Protein AF-A0A534WI20-F1 (afdb_monomer)

Sequence (52 aa):
FGQPIIAGTGIEARIVTERYRAGESVAELAQDYRLDTGQIEDAIRC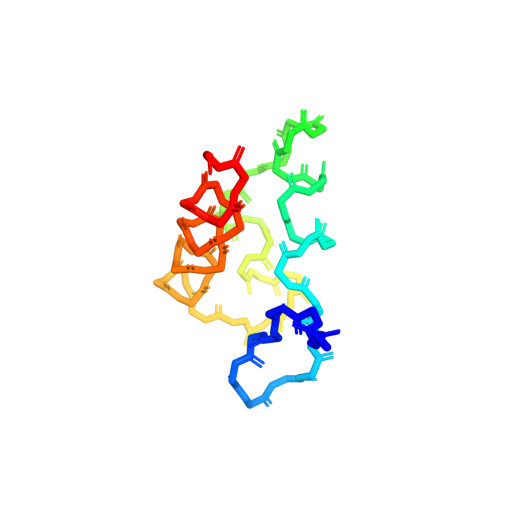ETSEAA

pLDDT: mean 84.97, std 11.75, range [44.56, 93.94]

Nearest PDB structures (foldseek):
  5af3-assembly1_B  TM=8.268E-01  e=2.826E-02  Mycobacterium tuberculosis H37Rv
  5af3-assembly1_A  TM=8.264E-01  e=6.226E-02  Mycobacterium tuberculosis H37Rv
  2x48-assembly1_A  TM=9.076E-01  e=6.237E-01  Sulfolobus islandicus rod-shaped virus 1
  5hev-assembly1_A  TM=7.150E-01  e=3.029E+00  Enterococcus faecium SD3B-2
  3qp6-assembly1_A-2  TM=7.025E-01  e=3.235E+00  Chromobacterium violaceum

Solvent-accessible surface area (backbone atoms only — not comparable to full-atom values): 3086 Å² total; per-residue (Å²): 139,78,81,62,52,39,87,95,73,74,46,47,16,60,61,57,37,52,44,41,74,73,68,49,51,61,68,54,53,12,60,75,69,72,45,55,51,67,56,48,51,49,24,39,48,51,50,58,61,71,72,108

Secondary structure (DSSP, 8-state):
-PPPB-TTT--BHHHHHHHHHTT--HHHHHHHHT--HHHHHHHHHHHHHHT-

Radius of gyration: 10.02 Å; Cα contacts (8 Å, |Δi|>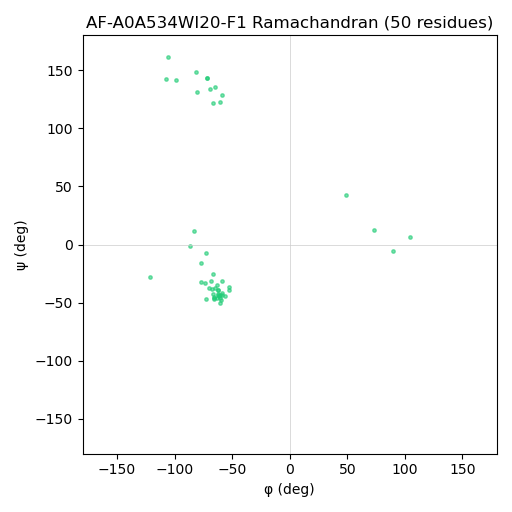4): 55; chains: 1; bounding box: 28×17×24 Å

Mean predicted aligned error: 4.52 Å

Foldseek 3Di:
DDADAQPPQRHGLVVLLVVVVVVDDLVRSCVVSVHDSVSNVVSNVVVVVVVD

Structure (mmCIF, N/CA/C/O backbone):
data_AF-A0A534WI20-F1
#
_entry.id   AF-A0A534WI20-F1
#
loop_
_atom_site.group_PDB
_atom_site.id
_atom_site.type_symbol
_atom_site.label_atom_id
_atom_site.label_alt_id
_atom_site.label_comp_id
_atom_site.label_asym_id
_atom_site.label_entity_id
_atom_site.label_seq_id
_atom_site.pdbx_PDB_ins_code
_atom_site.Cartn_x
_atom_site.Cartn_y
_atom_site.Cartn_z
_atom_site.occupancy
_atom_site.B_iso_or_equiv
_atom_site.auth_seq_id
_atom_site.auth_comp_id
_atom_site.auth_asym_id
_atom_site.auth_atom_id
_atom_site.pdbx_PDB_model_num
ATOM 1 N N . PHE A 1 1 ? 11.526 -1.935 -18.433 1.00 44.56 1 PHE A N 1
ATOM 2 C CA . PHE A 1 1 ? 11.306 -2.103 -16.988 1.00 44.56 1 PHE A CA 1
ATOM 3 C C . PHE A 1 1 ? 10.088 -1.276 -16.633 1.00 44.56 1 PHE A C 1
ATOM 5 O O . PHE A 1 1 ? 10.100 -0.083 -16.905 1.00 44.56 1 PHE A O 1
ATOM 12 N N . GLY A 1 2 ? 8.998 -1.935 -16.243 1.00 58.88 2 GLY A N 1
ATOM 13 C CA . GLY A 1 2 ? 7.723 -1.285 -15.932 1.00 58.88 2 GLY A CA 1
ATOM 14 C C . GLY A 1 2 ? 7.601 -1.113 -14.427 1.00 58.88 2 GLY A C 1
ATOM 15 O O . GLY A 1 2 ? 8.042 -1.987 -13.690 1.00 58.88 2 GLY A O 1
ATOM 16 N N . GLN A 1 3 ? 7.047 0.010 -13.986 1.00 69.44 3 GLN A N 1
ATOM 17 C CA . GLN A 1 3 ? 6.789 0.243 -12.568 1.00 69.44 3 GLN A CA 1
ATOM 18 C C . GLN A 1 3 ? 5.740 -0.766 -12.069 1.00 69.44 3 GLN A C 1
ATOM 20 O O . GLN A 1 3 ? 4.749 -0.995 -12.774 1.00 69.44 3 GLN A O 1
ATOM 25 N N . PRO A 1 4 ? 5.933 -1.384 -10.892 1.00 79.06 4 PRO A N 1
ATOM 26 C CA . PRO A 1 4 ? 4.945 -2.285 -10.320 1.00 79.06 4 PRO A CA 1
ATOM 27 C C . PRO A 1 4 ? 3.635 -1.526 -10.083 1.00 79.06 4 PRO A C 1
ATOM 29 O O . PRO A 1 4 ? 3.594 -0.502 -9.400 1.00 79.06 4 PRO A O 1
ATOM 32 N N . ILE A 1 5 ? 2.554 -2.027 -10.680 1.00 86.94 5 ILE A N 1
ATOM 33 C CA . ILE A 1 5 ? 1.199 -1.500 -10.513 1.00 86.94 5 ILE A CA 1
ATOM 34 C C . ILE A 1 5 ? 0.374 -2.455 -9.659 1.00 86.94 5 ILE A C 1
ATOM 36 O O . ILE A 1 5 ? 0.475 -3.676 -9.788 1.00 86.94 5 ILE A O 1
ATOM 40 N N . ILE A 1 6 ? -0.482 -1.898 -8.810 1.00 85.19 6 ILE A N 1
ATOM 41 C CA . ILE A 1 6 ? -1.452 -2.668 -8.044 1.00 85.19 6 ILE A CA 1
ATOM 42 C C . ILE A 1 6 ? -2.458 -3.270 -9.024 1.00 85.19 6 ILE A C 1
ATOM 44 O O . ILE A 1 6 ? -3.125 -2.570 -9.798 1.00 85.19 6 ILE A O 1
ATOM 48 N N . ALA A 1 7 ? -2.550 -4.598 -8.997 1.00 80.00 7 ALA A N 1
ATOM 49 C CA . ALA A 1 7 ? -3.435 -5.344 -9.872 1.00 80.00 7 ALA A CA 1
ATOM 50 C C . ALA A 1 7 ? -4.894 -4.905 -9.667 1.00 80.00 7 ALA A C 1
ATOM 52 O O . ALA A 1 7 ? -5.400 -4.878 -8.546 1.00 80.00 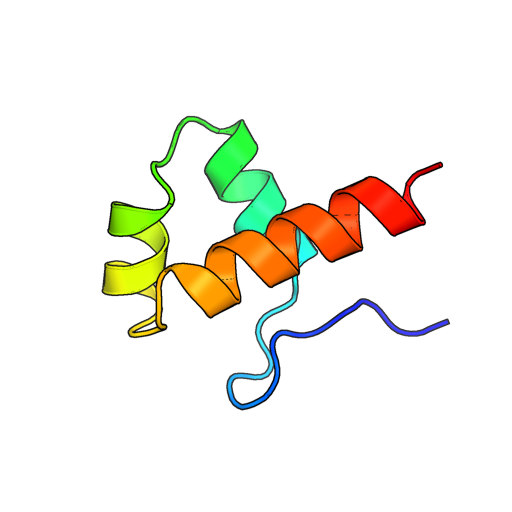7 ALA A O 1
ATOM 53 N N .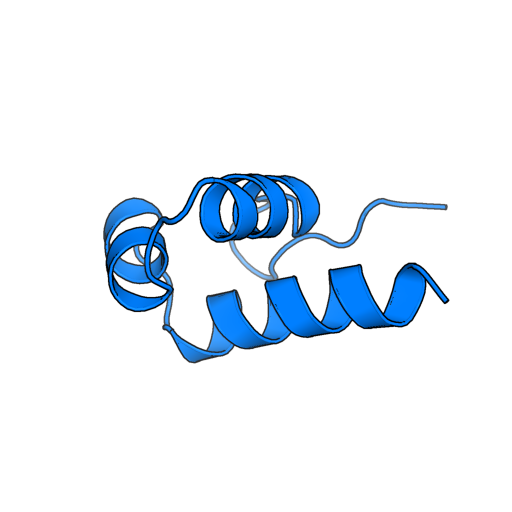 GLY A 1 8 ? -5.570 -4.566 -10.766 1.00 80.00 8 GLY A N 1
ATOM 54 C CA . GLY A 1 8 ? -6.983 -4.184 -10.758 1.00 80.00 8 GLY A CA 1
ATOM 55 C C . GLY A 1 8 ? -7.272 -2.694 -10.553 1.00 80.00 8 GLY A C 1
ATOM 56 O O . GLY A 1 8 ? -8.426 -2.306 -10.701 1.00 80.00 8 GLY A O 1
ATOM 57 N N . THR A 1 9 ? -6.268 -1.850 -10.285 1.00 82.38 9 THR A N 1
ATOM 58 C CA . THR A 1 9 ? -6.471 -0.389 -10.159 1.00 82.38 9 THR A CA 1
ATOM 59 C C . THR A 1 9 ? -5.652 0.444 -11.130 1.00 82.38 9 THR A C 1
ATOM 61 O O . THR A 1 9 ? -6.076 1.541 -11.485 1.00 82.38 9 THR A O 1
ATOM 64 N N . GLY A 1 10 ? -4.486 -0.053 -11.556 1.00 84.88 10 GLY A N 1
ATOM 65 C CA . GLY A 1 10 ? -3.535 0.738 -12.342 1.00 84.88 10 GLY A CA 1
ATOM 66 C C . GLY A 1 10 ? -2.798 1.800 -11.519 1.00 84.88 10 GLY A C 1
ATOM 67 O O . GLY A 1 10 ? -2.153 2.671 -12.093 1.00 84.88 10 GLY A O 1
ATOM 68 N N . ILE A 1 11 ? -2.891 1.741 -10.186 1.00 86.62 11 ILE A N 1
ATOM 69 C CA . ILE A 1 11 ? -2.144 2.619 -9.281 1.00 86.62 11 ILE A CA 1
ATOM 70 C C . ILE A 1 11 ? -0.728 2.070 -9.139 1.00 86.62 11 ILE A C 1
ATOM 72 O O . ILE A 1 11 ? -0.546 0.885 -8.871 1.00 86.62 11 ILE A O 1
ATOM 76 N N . GLU A 1 12 ? 0.279 2.923 -9.287 1.00 90.19 12 GLU A N 1
ATOM 77 C CA . GLU A 1 12 ? 1.672 2.531 -9.074 1.00 90.19 12 GLU A CA 1
ATOM 78 C C . GLU A 1 12 ? 1.950 2.259 -7.590 1.00 90.19 12 GLU A C 1
ATOM 80 O O . GLU A 1 12 ? 1.612 3.067 -6.719 1.00 90.19 12 GLU A O 1
ATOM 85 N N . ALA A 1 13 ? 2.627 1.146 -7.301 1.00 88.81 13 ALA A N 1
ATOM 86 C CA . ALA A 1 13 ? 3.033 0.773 -5.947 1.00 88.81 13 ALA A CA 1
ATOM 87 C C . ALA A 1 13 ? 3.931 1.840 -5.300 1.00 88.81 13 ALA A C 1
ATOM 89 O O . ALA A 1 13 ? 3.840 2.093 -4.094 1.00 88.81 13 ALA A O 1
ATOM 90 N N . ARG A 1 14 ? 4.719 2.546 -6.116 1.00 88.56 14 ARG A N 1
ATOM 91 C CA . ARG A 1 14 ? 5.494 3.715 -5.709 1.00 88.56 14 ARG A CA 1
ATOM 92 C C . ARG A 1 14 ? 4.640 4.819 -5.083 1.00 88.56 14 ARG A C 1
ATOM 94 O O . ARG A 1 14 ? 5.031 5.344 -4.047 1.00 88.56 14 ARG A O 1
ATOM 101 N N . ILE A 1 15 ? 3.481 5.158 -5.658 1.00 90.38 15 ILE A N 1
ATOM 102 C CA . ILE A 1 15 ? 2.609 6.228 -5.133 1.00 90.38 15 ILE A CA 1
ATOM 103 C C . ILE A 1 15 ? 2.116 5.858 -3.732 1.00 90.38 15 ILE A C 1
ATOM 105 O O . ILE A 1 15 ? 2.170 6.669 -2.809 1.00 90.38 15 ILE A O 1
ATOM 109 N N . VAL A 1 16 ? 1.671 4.613 -3.563 1.00 90.38 16 VAL A N 1
ATOM 110 C CA . VAL A 1 16 ? 1.221 4.088 -2.268 1.00 90.38 16 VAL A CA 1
ATOM 111 C C . VAL A 1 16 ? 2.363 4.087 -1.252 1.00 90.38 16 VAL A C 1
ATOM 113 O O . VAL A 1 16 ? 2.184 4.515 -0.114 1.00 90.38 16 VAL A O 1
ATOM 116 N N . THR A 1 17 ? 3.559 3.683 -1.677 1.00 89.88 17 THR A N 1
ATOM 117 C CA . THR A 1 17 ? 4.755 3.651 -0.827 1.00 89.88 17 THR A CA 1
ATOM 118 C C . THR A 1 17 ? 5.234 5.051 -0.438 1.00 89.88 17 THR A C 1
ATOM 120 O O . THR A 1 17 ? 5.638 5.260 0.703 1.00 89.88 17 THR A O 1
ATOM 123 N N . GLU A 1 18 ? 5.174 6.032 -1.343 1.00 91.75 18 GLU A N 1
ATOM 124 C CA . GLU A 1 18 ? 5.485 7.438 -1.052 1.00 91.75 18 GLU A CA 1
ATOM 125 C C . GLU A 1 18 ? 4.534 8.009 0.005 1.00 91.75 18 GLU A C 1
ATOM 127 O O . GLU A 1 18 ? 4.994 8.635 0.960 1.00 91.75 18 GLU A O 1
ATO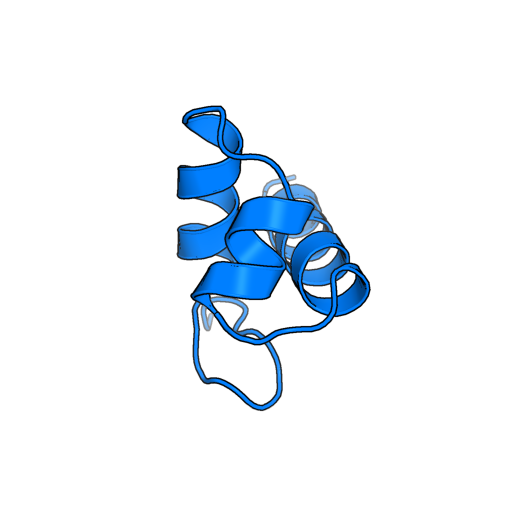M 132 N N . ARG A 1 19 ? 3.229 7.737 -0.109 1.00 92.44 19 ARG A N 1
ATOM 133 C CA . ARG A 1 19 ? 2.236 8.170 0.886 1.00 92.44 19 ARG A CA 1
ATOM 134 C C . ARG A 1 19 ? 2.419 7.482 2.236 1.00 92.44 19 ARG A C 1
ATOM 136 O O . ARG A 1 19 ? 2.417 8.143 3.270 1.00 92.44 19 ARG A O 1
ATOM 143 N N . TYR A 1 20 ? 2.689 6.177 2.231 1.00 91.44 20 TYR A N 1
ATOM 144 C CA . TYR A 1 20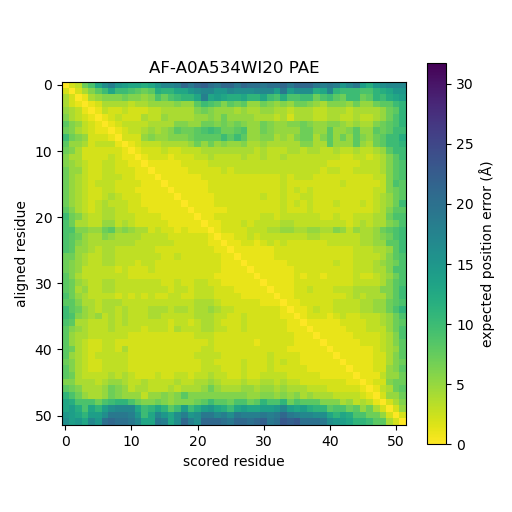 ? 3.030 5.441 3.448 1.00 91.44 20 TYR A CA 1
ATOM 145 C C . TYR A 1 20 ? 4.279 6.024 4.133 1.00 91.44 20 TYR A C 1
ATOM 147 O O . TYR A 1 20 ? 4.292 6.254 5.340 1.00 91.44 20 TYR A O 1
ATOM 155 N N . ARG A 1 21 ? 5.322 6.364 3.360 1.00 89.19 21 ARG A N 1
ATOM 156 C CA . ARG A 1 21 ? 6.531 7.037 3.872 1.00 89.19 21 ARG A CA 1
ATOM 157 C C . ARG A 1 21 ? 6.273 8.458 4.374 1.00 89.19 21 ARG A C 1
ATOM 159 O O . ARG A 1 21 ? 7.025 8.928 5.224 1.00 89.19 21 ARG A O 1
ATOM 166 N N . ALA A 1 22 ? 5.233 9.130 3.882 1.00 92.94 22 ALA A N 1
ATOM 167 C CA . ALA A 1 22 ? 4.791 10.425 4.394 1.00 92.94 22 ALA A CA 1
ATOM 168 C C . ALA A 1 22 ? 4.092 10.323 5.766 1.00 92.94 22 ALA A C 1
ATOM 170 O O . ALA A 1 22 ? 3.844 11.352 6.393 1.00 92.94 22 ALA A O 1
ATOM 171 N N . GLY A 1 23 ? 3.829 9.104 6.252 1.00 93.12 23 GLY A N 1
ATOM 172 C CA . GLY A 1 23 ? 3.216 8.836 7.551 1.00 93.12 23 GLY A CA 1
ATOM 173 C C . GLY A 1 23 ? 1.747 8.423 7.479 1.00 93.12 23 GLY A C 1
ATOM 174 O O . GLY A 1 23 ? 1.122 8.298 8.529 1.00 93.12 23 GLY A O 1
ATOM 175 N N . GLU A 1 24 ? 1.193 8.209 6.281 1.00 93.25 24 GLU A N 1
ATOM 176 C CA . GLU A 1 24 ? -0.160 7.666 6.140 1.00 93.25 24 GLU A CA 1
ATOM 177 C C . GLU A 1 24 ? -0.215 6.183 6.511 1.00 93.25 24 GLU A C 1
ATOM 179 O O . GLU A 1 24 ? 0.691 5.400 6.204 1.00 93.25 24 GLU A O 1
ATOM 184 N N . SER A 1 25 ? -1.312 5.775 7.145 1.00 93.56 25 SER A N 1
ATOM 185 C CA . SER A 1 25 ? -1.506 4.383 7.541 1.00 93.56 25 SER A CA 1
ATOM 186 C C . SER A 1 25 ? -2.000 3.531 6.370 1.00 93.56 25 SER A C 1
ATOM 188 O O . SER A 1 25 ? -2.804 3.971 5.551 1.00 93.56 25 SER A O 1
ATOM 190 N N . VAL A 1 26 ? -1.619 2.249 6.342 1.00 92.06 26 VAL A N 1
ATOM 191 C CA . VAL A 1 26 ? -2.102 1.268 5.343 1.00 92.06 26 VAL A CA 1
ATOM 192 C C . VAL A 1 26 ? -3.636 1.233 5.276 1.00 92.06 26 VAL A C 1
ATOM 194 O O . VAL A 1 26 ? -4.204 1.162 4.192 1.00 92.06 26 VAL A O 1
ATOM 197 N N . ALA A 1 27 ? -4.314 1.327 6.424 1.00 92.81 27 ALA A N 1
ATOM 198 C CA . ALA A 1 27 ? -5.776 1.326 6.504 1.00 92.81 27 ALA A CA 1
ATOM 199 C C . ALA A 1 27 ? -6.431 2.589 5.912 1.00 92.81 27 ALA A C 1
ATOM 201 O O . ALA A 1 27 ? -7.541 2.508 5.383 1.00 92.81 27 ALA A O 1
ATOM 202 N N . GLU A 1 28 ? -5.760 3.740 5.998 1.00 93.94 28 GLU A N 1
ATOM 203 C CA . GLU A 1 28 ? -6.218 4.994 5.386 1.00 93.94 28 GLU A CA 1
ATOM 204 C C . GLU A 1 28 ? -6.046 4.915 3.869 1.00 93.94 28 GLU A C 1
ATOM 206 O O . GLU A 1 28 ? -7.006 5.117 3.133 1.00 93.94 28 GLU A O 1
ATOM 211 N N . LEU A 1 29 ? -4.875 4.465 3.407 1.00 91.94 29 LEU A N 1
ATOM 212 C CA . LEU A 1 29 ? -4.596 4.242 1.986 1.00 91.94 29 LEU A CA 1
ATOM 213 C C . LEU A 1 29 ? -5.568 3.230 1.361 1.00 91.94 29 LEU A C 1
ATOM 215 O O . LEU A 1 29 ? -6.069 3.440 0.258 1.00 91.94 29 LEU A O 1
ATOM 219 N N . ALA A 1 30 ? -5.872 2.144 2.070 1.00 92.12 30 ALA A N 1
ATOM 220 C CA . ALA A 1 30 ? -6.845 1.147 1.636 1.00 92.12 30 ALA A CA 1
ATOM 221 C C . ALA A 1 30 ? -8.245 1.759 1.462 1.00 92.12 30 ALA A C 1
ATOM 223 O O . ALA A 1 30 ? -8.904 1.516 0.453 1.00 92.12 30 ALA A O 1
ATOM 224 N N . GLN A 1 31 ? -8.686 2.610 2.393 1.00 92.50 31 GLN A N 1
ATOM 225 C CA . GLN A 1 31 ? -9.961 3.322 2.263 1.00 92.50 31 GLN A CA 1
ATOM 226 C C . GLN A 1 31 ? -9.962 4.326 1.108 1.00 92.50 31 GLN A C 1
ATOM 228 O O . GLN A 1 31 ? -10.904 4.328 0.312 1.00 92.50 31 GLN A O 1
ATOM 233 N N . ASP A 1 32 ? -8.908 5.128 0.980 1.00 91.44 32 ASP A N 1
ATOM 234 C CA . ASP A 1 32 ? -8.777 6.159 -0.051 1.00 91.44 32 ASP A CA 1
ATOM 235 C C . ASP A 1 32 ? -8.813 5.569 -1.460 1.00 91.44 32 ASP A C 1
ATOM 237 O O . ASP A 1 32 ? -9.541 6.043 -2.338 1.00 91.44 32 ASP A O 1
ATOM 241 N N . TYR A 1 33 ? -8.067 4.486 -1.668 1.00 88.94 33 TYR A N 1
ATOM 242 C CA . TYR A 1 33 ? -8.014 3.794 -2.951 1.00 88.94 33 TYR A CA 1
ATOM 243 C C . TYR A 1 33 ? -9.121 2.747 -3.121 1.00 88.94 33 TYR A C 1
ATOM 245 O O . TYR A 1 33 ? -9.222 2.144 -4.190 1.00 88.94 33 TYR A O 1
ATOM 253 N N . ARG A 1 34 ? -9.975 2.553 -2.103 1.00 90.50 34 ARG A N 1
ATOM 254 C CA . ARG A 1 34 ? -10.987 1.482 -2.023 1.00 90.50 34 ARG A CA 1
ATOM 255 C C . ARG A 1 34 ? -10.403 0.107 -2.350 1.00 90.50 34 ARG A C 1
ATOM 257 O O . ARG A 1 34 ? -10.996 -0.681 -3.086 1.00 90.50 34 ARG A O 1
ATOM 264 N N . LEU A 1 35 ? -9.215 -0.136 -1.818 1.00 89.06 35 LEU A N 1
ATOM 265 C CA . LEU A 1 35 ? -8.461 -1.367 -1.957 1.00 89.06 35 LEU A CA 1
ATOM 266 C C . LEU A 1 35 ? -8.511 -2.170 -0.668 1.00 89.06 35 LEU A C 1
ATOM 268 O O . LEU A 1 35 ? -8.777 -1.636 0.407 1.00 89.06 35 LEU A O 1
ATOM 272 N N . ASP A 1 36 ? -8.207 -3.458 -0.776 1.00 91.44 36 ASP A N 1
ATOM 273 C CA . ASP A 1 36 ? -7.945 -4.250 0.415 1.00 91.44 36 ASP A CA 1
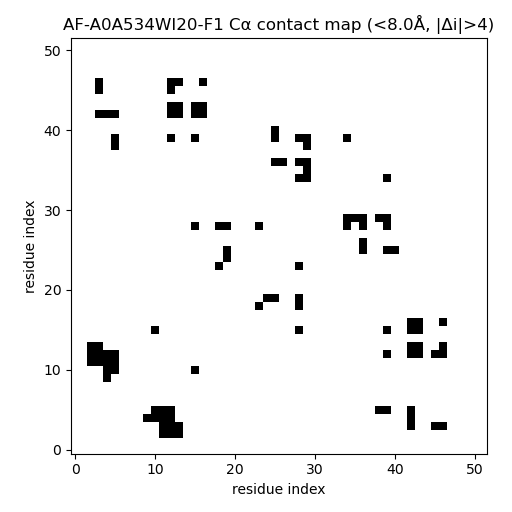ATOM 274 C C . ASP A 1 36 ? -6.596 -3.849 1.029 1.00 91.44 36 ASP A C 1
ATOM 276 O O . ASP A 1 36 ? -5.623 -3.579 0.316 1.00 91.44 36 ASP A O 1
ATOM 280 N N . THR A 1 37 ? -6.516 -3.850 2.358 1.00 91.25 37 THR A N 1
ATOM 281 C CA . THR A 1 37 ? -5.257 -3.634 3.084 1.00 91.25 37 THR A CA 1
ATOM 282 C C . THR A 1 37 ? -4.155 -4.579 2.613 1.00 91.25 37 THR A C 1
ATOM 284 O O . THR A 1 37 ? -3.021 -4.137 2.462 1.00 91.25 37 THR A O 1
ATOM 287 N N . GLY A 1 38 ? -4.479 -5.829 2.267 1.00 90.88 38 GLY A N 1
ATOM 288 C CA . GLY A 1 38 ? -3.516 -6.781 1.723 1.00 90.88 38 GLY A CA 1
ATOM 289 C C . GLY A 1 38 ? -2.934 -6.344 0.377 1.00 90.88 38 GLY A C 1
ATOM 290 O O . GLY A 1 38 ? -1.749 -6.549 0.137 1.00 90.88 38 GLY A O 1
ATOM 291 N N . GLN A 1 39 ? -3.716 -5.672 -0.479 1.00 90.25 39 GLN A N 1
ATOM 292 C CA . GLN A 1 39 ? -3.206 -5.124 -1.744 1.00 90.25 39 GLN A CA 1
ATOM 293 C C . GLN A 1 39 ? -2.258 -3.944 -1.513 1.00 90.25 39 GLN A C 1
ATOM 295 O O . GLN A 1 39 ? -1.266 -3.810 -2.227 1.00 90.25 39 GLN A O 1
ATOM 300 N N . ILE A 1 40 ? -2.546 -3.101 -0.517 1.00 91.81 40 ILE A N 1
ATOM 301 C CA . ILE A 1 40 ? -1.661 -2.000 -0.115 1.00 91.81 40 ILE A CA 1
ATOM 302 C C . ILE A 1 40 ? -0.354 -2.552 0.469 1.00 91.81 40 ILE A C 1
ATOM 304 O O . ILE A 1 40 ? 0.726 -2.101 0.090 1.00 91.81 40 ILE A O 1
ATOM 308 N N . GLU A 1 41 ? -0.426 -3.555 1.346 1.00 91.50 41 GLU A N 1
ATOM 309 C CA . GLU A 1 41 ? 0.757 -4.201 1.925 1.00 91.50 41 GLU A CA 1
ATOM 310 C C . GLU A 1 41 ? 1.626 -4.880 0.862 1.00 91.50 41 GLU A C 1
ATOM 312 O O . GLU A 1 41 ? 2.850 -4.731 0.888 1.00 91.50 41 GLU A O 1
ATOM 317 N N . ASP A 1 42 ? 1.017 -5.590 -0.092 1.00 90.62 42 ASP A N 1
ATOM 318 C CA . ASP A 1 42 ? 1.751 -6.214 -1.197 1.00 90.62 42 ASP A CA 1
ATOM 319 C C . ASP A 1 42 ? 2.408 -5.176 -2.108 1.00 90.62 42 ASP A C 1
ATOM 321 O O . ASP A 1 42 ? 3.542 -5.381 -2.545 1.00 90.62 42 ASP A O 1
ATOM 325 N N . ALA A 1 43 ? 1.743 -4.043 -2.352 1.00 89.06 43 ALA A N 1
ATOM 326 C CA . ALA A 1 43 ? 2.316 -2.940 -3.115 1.00 89.06 43 ALA A CA 1
ATOM 327 C C . ALA A 1 43 ? 3.581 -2.394 -2.436 1.00 89.06 43 ALA A C 1
ATOM 329 O O . ALA A 1 43 ? 4.635 -2.303 -3.066 1.00 89.06 43 ALA A O 1
ATOM 330 N N . ILE A 1 44 ? 3.499 -2.102 -1.134 1.00 89.12 44 ILE A N 1
ATOM 331 C CA . ILE A 1 44 ? 4.632 -1.596 -0.344 1.00 89.12 44 ILE A CA 1
ATOM 332 C C . ILE A 1 44 ? 5.771 -2.627 -0.298 1.00 89.12 44 ILE A C 1
ATOM 334 O O . ILE A 1 44 ? 6.950 -2.266 -0.398 1.00 89.12 44 ILE A O 1
ATOM 338 N N . ARG A 1 45 ? 5.438 -3.918 -0.172 1.00 87.00 45 ARG A N 1
ATOM 339 C CA . ARG A 1 45 ? 6.408 -5.022 -0.165 1.00 87.00 45 ARG A CA 1
ATOM 340 C C . ARG A 1 45 ? 7.119 -5.173 -1.508 1.00 87.00 45 ARG A C 1
ATOM 342 O O . ARG A 1 45 ? 8.342 -5.282 -1.509 1.00 87.00 45 ARG A O 1
ATOM 349 N N . CYS A 1 46 ? 6.386 -5.161 -2.623 1.00 86.12 46 CYS 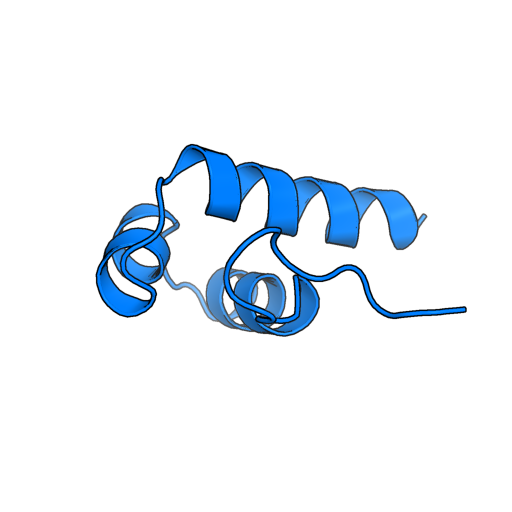A N 1
ATOM 350 C CA . CYS A 1 46 ? 6.971 -5.229 -3.965 1.00 86.12 46 CYS A CA 1
ATOM 351 C C . CYS A 1 46 ? 7.914 -4.051 -4.216 1.00 86.12 46 CYS A C 1
ATOM 353 O O . CYS A 1 46 ? 9.056 -4.267 -4.611 1.00 86.12 46 CYS A O 1
ATOM 355 N N . GLU A 1 47 ? 7.478 -2.826 -3.911 1.00 85.50 47 GLU A N 1
ATOM 356 C CA . GLU A 1 47 ? 8.291 -1.618 -4.104 1.00 85.50 47 GLU A CA 1
ATOM 357 C C . GLU A 1 47 ? 9.567 -1.640 -3.243 1.00 85.50 47 GLU A C 1
ATOM 359 O O . GLU A 1 47 ? 10.640 -1.245 -3.689 1.00 85.50 47 GLU A O 1
ATOM 364 N N . THR A 1 48 ? 9.476 -2.139 -2.005 1.00 79.12 48 THR A N 1
ATOM 365 C CA . THR A 1 48 ? 10.637 -2.253 -1.106 1.00 79.12 48 THR A CA 1
ATOM 366 C C . THR A 1 48 ? 11.580 -3.386 -1.518 1.00 79.12 48 THR A C 1
ATOM 368 O O . THR A 1 48 ? 12.788 -3.261 -1.340 1.00 79.12 48 THR A O 1
ATOM 371 N N . SER A 1 49 ? 11.053 -4.481 -2.074 1.00 74.31 49 SER A N 1
ATOM 372 C CA . SER A 1 49 ? 11.851 -5.627 -2.522 1.00 74.31 49 SER A CA 1
ATOM 373 C C . SER A 1 49 ? 12.562 -5.385 -3.856 1.00 74.31 49 SER A C 1
ATOM 375 O O . SER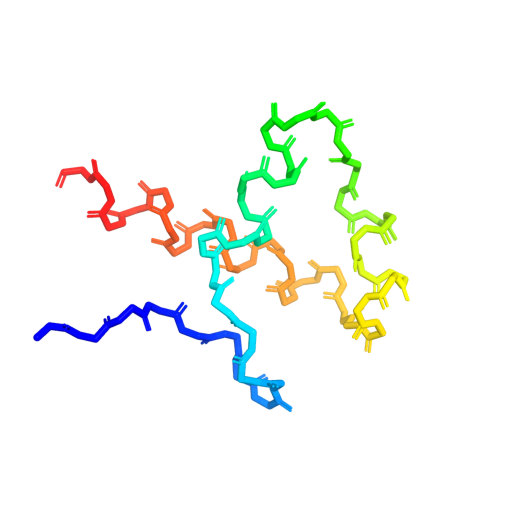 A 1 49 ? 13.639 -5.936 -4.052 1.00 74.31 49 SER A O 1
ATOM 377 N N . GLU A 1 50 ? 11.982 -4.601 -4.768 1.00 61.34 50 GLU A N 1
ATOM 378 C CA . GLU A 1 50 ? 12.631 -4.215 -6.035 1.00 61.34 50 GLU A CA 1
ATOM 379 C C . GLU A 1 50 ? 13.684 -3.110 -5.844 1.00 61.34 50 GLU A C 1
ATOM 381 O O . GLU A 1 50 ? 14.532 -2.908 -6.708 1.00 61.34 50 GLU A O 1
ATOM 386 N N . ALA A 1 51 ? 13.672 -2.407 -4.706 1.00 54.34 51 ALA A N 1
ATOM 387 C CA . ALA A 1 51 ? 14.649 -1.368 -4.377 1.00 54.34 51 ALA A CA 1
ATOM 388 C C . ALA A 1 51 ? 15.977 -1.898 -3.780 1.00 54.34 51 ALA A C 1
ATOM 390 O O . ALA A 1 51 ? 16.752 -1.090 -3.258 1.00 54.34 51 ALA A O 1
ATOM 391 N N . ALA A 1 52 ? 16.232 -3.214 -3.821 1.00 45.62 52 ALA A N 1
ATOM 392 C CA . ALA A 1 52 ? 17.417 -3.868 -3.248 1.00 45.62 52 ALA A CA 1
ATOM 393 C C . ALA A 1 52 ? 18.527 -4.150 -4.274 1.00 45.62 52 ALA A C 1
ATOM 395 O O . ALA A 1 52 ? 18.212 -4.607 -5.395 1.00 45.62 52 ALA A O 1
#